Protein AF-A0A524DZX4-F1 (afdb_monomer_lite)

pLDDT: mean 97.55, std 2.89, range [77.88, 98.88]

Sequence (59 aa):
MDPETQKSIDLSKHLLKQISENNSVPRNIRRAANEAIAALEYESDSPAARAQNAIAILD

Radius of gyration: 11.43 Å; chains: 1; bounding box: 29×16×31 Å

Structure (mmCIF, N/CA/C/O back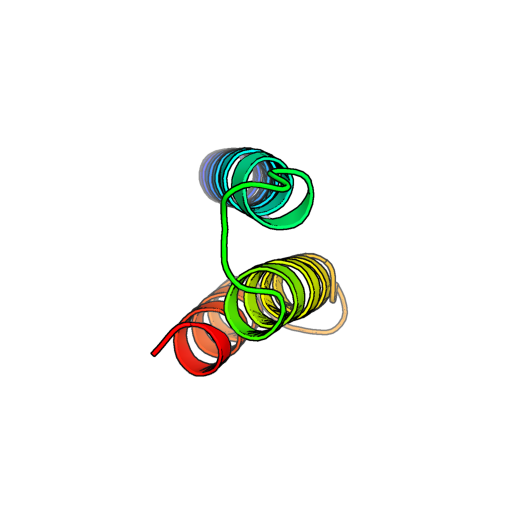bone):
data_AF-A0A524DZX4-F1
#
_entry.id   AF-A0A524DZX4-F1
#
loop_
_atom_site.group_PDB
_atom_site.id
_atom_site.type_symbol
_atom_site.label_atom_id
_atom_site.label_alt_id
_atom_site.label_comp_id
_atom_site.label_asym_id
_atom_site.label_entity_id
_atom_site.label_seq_id
_atom_site.pdbx_PDB_ins_code
_atom_site.Cartn_x
_atom_site.Cartn_y
_atom_site.Cartn_z
_atom_site.occupancy
_atom_site.B_iso_or_equiv
_atom_site.auth_seq_id
_atom_site.auth_comp_id
_atom_site.auth_asym_id
_atom_site.auth_atom_id
_atom_site.pdbx_PDB_model_num
ATOM 1 N N . MET A 1 1 ? -10.093 4.223 15.817 1.00 77.88 1 MET A N 1
ATOM 2 C CA . MET A 1 1 ? -9.480 3.019 15.219 1.00 77.88 1 MET A CA 1
ATOM 3 C C . MET A 1 1 ? -8.688 2.312 16.301 1.00 77.88 1 MET A C 1
ATOM 5 O O . MET A 1 1 ? -8.154 3.006 17.160 1.00 77.88 1 MET A O 1
ATOM 9 N N . ASP A 1 2 ? -8.669 0.983 16.328 1.00 92.94 2 ASP A N 1
ATOM 10 C CA . ASP A 1 2 ? -7.905 0.246 17.334 1.00 92.94 2 ASP A CA 1
ATOM 11 C C . ASP A 1 2 ? -6.378 0.382 17.098 1.00 92.94 2 ASP A C 1
ATOM 13 O O . ASP A 1 2 ? -5.946 0.625 15.962 1.00 92.94 2 ASP A O 1
ATOM 17 N N . PRO A 1 3 ? -5.544 0.265 18.151 1.00 95.12 3 PRO A N 1
ATOM 18 C CA . PRO A 1 3 ? -4.098 0.471 18.035 1.00 95.12 3 PRO A CA 1
ATOM 19 C C . PRO A 1 3 ? -3.384 -0.534 17.123 1.00 95.12 3 PRO A C 1
ATOM 21 O O . PRO A 1 3 ? -2.324 -0.221 16.583 1.00 95.12 3 PRO A O 1
ATOM 24 N N . GLU A 1 4 ? -3.924 -1.741 16.972 1.00 95.69 4 GLU A N 1
ATOM 25 C CA . GLU A 1 4 ? -3.331 -2.795 16.149 1.00 95.69 4 GLU A CA 1
ATOM 26 C C . GLU A 1 4 ? -3.554 -2.521 14.656 1.00 95.69 4 GLU A C 1
ATOM 28 O O . GLU A 1 4 ? -2.611 -2.595 13.863 1.00 95.69 4 GLU A O 1
ATOM 33 N N . THR A 1 5 ? -4.753 -2.075 14.284 1.00 95.88 5 THR A N 1
ATOM 34 C CA . THR A 1 5 ? -5.067 -1.615 12.929 1.00 95.88 5 THR A CA 1
ATOM 35 C C . THR A 1 5 ? -4.234 -0.395 12.552 1.00 95.88 5 THR A C 1
ATOM 37 O O . THR A 1 5 ? -3.704 -0.352 11.444 1.00 95.88 5 THR A O 1
ATOM 40 N N . GLN A 1 6 ? -4.042 0.572 13.461 1.00 96.00 6 GLN A N 1
ATOM 41 C CA . GLN A 1 6 ? -3.163 1.719 13.184 1.00 96.00 6 GLN A CA 1
ATOM 42 C C . GLN A 1 6 ? -1.733 1.263 12.882 1.00 96.00 6 GLN A C 1
ATOM 44 O O . GLN A 1 6 ? -1.178 1.635 11.852 1.00 96.00 6 GLN A O 1
ATOM 49 N N . LYS A 1 7 ? -1.163 0.396 13.731 1.00 97.75 7 LYS A N 1
ATOM 50 C CA . LYS A 1 7 ? 0.180 -0.161 13.511 1.00 97.75 7 LYS A CA 1
ATOM 51 C C . LYS A 1 7 ? 0.288 -0.902 12.181 1.00 97.75 7 LYS A C 1
ATOM 53 O O . LYS A 1 7 ? 1.299 -0.777 11.496 1.00 97.75 7 LYS A O 1
ATOM 58 N N . SER A 1 8 ? -0.747 -1.653 11.811 1.00 96.94 8 SER A N 1
ATOM 59 C CA . SER A 1 8 ? -0.787 -2.401 10.551 1.00 96.94 8 SER A CA 1
ATOM 60 C C . SER A 1 8 ? -0.829 -1.471 9.335 1.00 96.94 8 SER A C 1
ATOM 62 O O . SER A 1 8 ? -0.110 -1.698 8.359 1.00 96.94 8 SER A O 1
ATOM 64 N N . ILE A 1 9 ? -1.611 -0.389 9.404 1.00 97.38 9 ILE A N 1
ATOM 65 C CA . ILE A 1 9 ? -1.654 0.649 8.365 1.00 97.38 9 ILE A CA 1
ATOM 66 C C . ILE A 1 9 ? -0.298 1.354 8.249 1.00 97.38 9 ILE A C 1
ATOM 68 O O . ILE A 1 9 ? 0.213 1.518 7.140 1.00 97.38 9 ILE A O 1
ATOM 72 N N . ASP A 1 10 ? 0.317 1.720 9.373 1.00 98.12 10 ASP A N 1
ATOM 73 C CA . ASP A 1 10 ? 1.608 2.412 9.388 1.00 98.12 10 ASP A CA 1
ATOM 74 C C . ASP A 1 10 ? 2.728 1.538 8.812 1.00 98.12 10 ASP A C 1
ATOM 76 O O . ASP A 1 10 ? 3.523 2.004 7.991 1.00 98.12 10 ASP A O 1
ATOM 80 N N . LEU A 1 11 ? 2.757 0.252 9.179 1.00 98.44 11 LEU A N 1
ATOM 81 C CA . LEU A 1 11 ? 3.695 -0.719 8.618 1.00 98.44 11 LEU A CA 1
ATOM 82 C C . LEU A 1 11 ? 3.495 -0.879 7.105 1.00 98.44 11 LEU A C 1
ATOM 84 O O . LEU A 1 11 ? 4.465 -0.852 6.349 1.00 98.44 11 LEU A O 1
ATOM 88 N N . SER A 1 12 ? 2.244 -0.996 6.655 1.00 98.44 12 SER A N 1
ATOM 89 C CA . SER A 1 12 ? 1.916 -1.133 5.230 1.00 98.44 12 SER A CA 1
ATOM 90 C C . SER A 1 12 ? 2.380 0.088 4.435 1.00 98.44 12 SER A C 1
ATOM 92 O O . SER A 1 12 ? 3.064 -0.050 3.421 1.00 98.44 12 SER A O 1
ATOM 94 N N . LYS A 1 13 ? 2.101 1.298 4.935 1.00 98.62 13 LYS A N 1
ATOM 95 C CA . LYS A 1 13 ? 2.585 2.549 4.337 1.00 98.62 13 LYS A CA 1
ATOM 96 C C . LYS A 1 13 ? 4.109 2.614 4.277 1.00 98.62 13 LYS A C 1
ATOM 98 O O . LYS A 1 13 ? 4.652 3.069 3.273 1.00 98.62 13 LYS A O 1
ATOM 103 N N . HIS A 1 14 ? 4.801 2.170 5.327 1.00 98.75 14 HIS A N 1
ATOM 104 C CA . HIS A 1 14 ? 6.262 2.149 5.351 1.00 98.75 14 HIS A CA 1
ATOM 105 C C . HIS A 1 14 ? 6.834 1.273 4.226 1.00 98.75 14 HIS A C 1
ATOM 107 O O . HIS A 1 14 ? 7.694 1.733 3.474 1.00 98.75 14 HIS A O 1
ATOM 113 N N . LEU A 1 15 ? 6.313 0.053 4.059 1.00 98.75 15 LEU A N 1
ATOM 114 C CA . LEU A 1 15 ? 6.744 -0.868 3.001 1.00 98.75 15 LEU A CA 1
ATOM 115 C C . LEU A 1 15 ? 6.426 -0.326 1.601 1.00 98.75 15 LEU A C 1
ATOM 117 O O . LEU A 1 15 ? 7.284 -0.332 0.718 1.00 98.75 1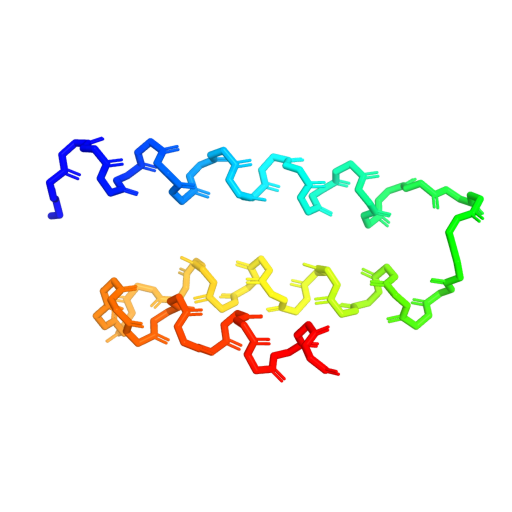5 LEU A O 1
ATOM 121 N N . LEU A 1 16 ? 5.217 0.203 1.397 1.00 98.81 16 LEU A N 1
ATOM 122 C CA . LEU A 1 16 ? 4.820 0.795 0.117 1.00 98.81 16 LEU A CA 1
ATOM 123 C C . LEU A 1 16 ? 5.697 1.997 -0.249 1.00 98.81 16 LEU A C 1
ATOM 125 O O . LEU A 1 16 ? 6.048 2.163 -1.416 1.00 98.81 16 LEU A O 1
ATOM 129 N N . LYS A 1 17 ? 6.114 2.796 0.738 1.00 98.81 17 LYS A N 1
ATOM 130 C CA . LYS A 1 17 ? 7.009 3.934 0.517 1.00 98.81 17 LYS A CA 1
ATOM 131 C C . LYS A 1 17 ? 8.409 3.492 0.093 1.00 98.81 17 LYS A C 1
ATOM 133 O O . LYS A 1 17 ? 8.974 4.063 -0.835 1.00 98.81 17 LYS A O 1
ATOM 138 N N . GLN A 1 18 ? 8.937 2.419 0.686 1.00 98.75 18 GLN A N 1
ATOM 139 C CA . GLN A 1 18 ? 10.196 1.819 0.229 1.00 98.75 18 GLN A CA 1
ATOM 140 C C . GLN A 1 18 ? 10.113 1.363 -1.235 1.00 98.75 18 GLN A C 1
ATOM 142 O O . GLN A 1 18 ? 11.065 1.543 -1.992 1.00 98.75 18 GLN A O 1
ATOM 147 N N . ILE A 1 19 ? 8.974 0.803 -1.656 1.00 98.69 19 ILE A N 1
ATOM 148 C CA . ILE A 1 19 ? 8.747 0.398 -3.050 1.00 98.69 19 ILE A CA 1
ATOM 149 C C . ILE A 1 19 ? 8.642 1.625 -3.963 1.00 98.69 19 ILE A C 1
ATOM 151 O O . ILE A 1 19 ? 9.261 1.650 -5.029 1.00 98.69 19 ILE A O 1
ATOM 155 N N . SER A 1 20 ? 7.878 2.644 -3.566 1.00 98.69 20 SER A N 1
ATOM 156 C CA . SER A 1 20 ? 7.608 3.808 -4.412 1.00 98.69 20 SER A CA 1
ATOM 157 C C . SER A 1 20 ? 8.834 4.699 -4.639 1.00 98.69 20 SER A C 1
ATOM 159 O O . SER A 1 20 ? 8.948 5.323 -5.699 1.00 98.69 20 SER A O 1
ATOM 161 N N . GLU A 1 21 ? 9.782 4.699 -3.701 1.00 98.44 21 GLU A N 1
ATOM 162 C CA . GLU A 1 21 ? 11.044 5.447 -3.773 1.00 98.44 21 GLU A CA 1
ATOM 163 C C . GLU A 1 21 ? 12.200 4.634 -4.397 1.00 98.44 21 GLU A C 1
ATOM 165 O O . GLU A 1 21 ? 13.255 5.187 -4.715 1.00 98.44 21 GLU A O 1
ATOM 170 N N . ASN A 1 22 ? 12.024 3.328 -4.633 1.00 98.44 22 ASN A N 1
ATOM 171 C CA . ASN A 1 22 ? 13.073 2.475 -5.193 1.00 98.44 22 ASN A CA 1
ATOM 172 C C . ASN A 1 22 ? 13.194 2.630 -6.720 1.00 98.44 22 ASN A C 1
ATOM 174 O O . ASN A 1 22 ? 12.419 2.059 -7.485 1.00 98.44 22 ASN A O 1
ATOM 178 N N . ASN A 1 23 ? 14.237 3.324 -7.185 1.00 97.75 23 ASN A N 1
ATOM 179 C CA . ASN A 1 23 ? 14.497 3.551 -8.616 1.00 97.75 23 ASN A CA 1
ATOM 180 C C . ASN A 1 23 ? 14.759 2.280 -9.448 1.00 97.75 23 ASN A C 1
ATOM 182 O O . ASN A 1 23 ? 14.693 2.351 -10.675 1.00 97.75 23 ASN A O 1
ATOM 186 N N . SER A 1 24 ? 15.006 1.132 -8.812 1.00 98.50 24 SER A N 1
ATOM 187 C CA . SER A 1 24 ? 15.136 -0.167 -9.491 1.00 98.50 24 SER A CA 1
ATOM 188 C C . SER A 1 24 ? 13.780 -0.837 -9.770 1.00 98.50 24 SER A C 1
ATOM 190 O O . SER A 1 24 ? 13.720 -1.803 -10.526 1.00 98.50 24 SER A O 1
ATOM 192 N N . VAL A 1 25 ? 12.683 -0.341 -9.183 1.00 98.38 25 VAL A N 1
ATOM 193 C CA . VAL A 1 25 ? 11.315 -0.841 -9.403 1.00 98.38 25 VAL A CA 1
ATOM 194 C C . VAL A 1 25 ? 10.691 -0.139 -10.619 1.00 98.38 25 VAL A C 1
ATOM 196 O O . VAL A 1 25 ? 10.798 1.084 -10.717 1.00 98.38 25 VAL A O 1
ATOM 199 N N . PRO A 1 26 ? 10.000 -0.843 -11.538 1.00 98.69 26 PRO A N 1
ATOM 200 C CA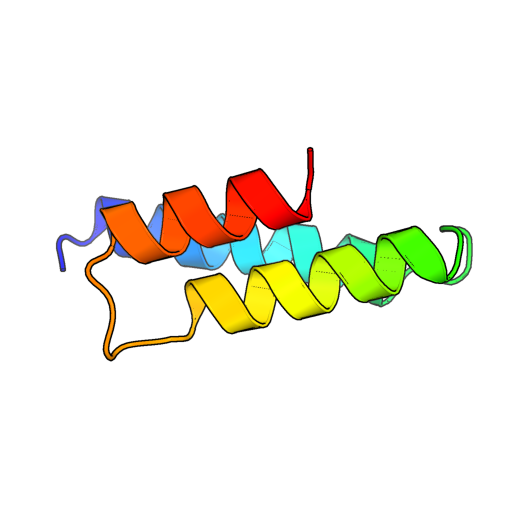 . PRO A 1 26 ? 9.277 -0.234 -12.658 1.00 98.69 26 PRO A CA 1
ATOM 201 C C . PRO A 1 26 ? 8.328 0.909 -12.255 1.00 98.69 26 PRO A C 1
ATOM 203 O O . PRO A 1 26 ? 7.629 0.839 -11.244 1.00 98.69 26 PRO A O 1
ATOM 206 N N . ARG A 1 27 ? 8.262 1.975 -13.069 1.00 98.62 27 ARG A N 1
ATOM 207 C CA . ARG A 1 27 ? 7.495 3.202 -12.758 1.00 98.62 27 ARG A CA 1
ATOM 208 C C . ARG A 1 27 ? 6.019 2.935 -12.449 1.00 98.62 27 ARG A C 1
ATOM 210 O O . ARG A 1 27 ? 5.460 3.595 -11.578 1.00 98.62 27 ARG A O 1
ATOM 217 N N . ASN A 1 28 ? 5.386 2.012 -13.170 1.00 98.44 28 ASN A N 1
ATOM 218 C CA . ASN A 1 28 ? 3.985 1.645 -12.957 1.00 98.44 28 ASN A CA 1
ATOM 219 C C . ASN A 1 28 ? 3.755 1.049 -11.560 1.00 98.44 28 ASN A C 1
ATOM 221 O O . ASN A 1 28 ? 2.785 1.427 -10.915 1.00 98.44 28 ASN A O 1
ATOM 225 N N . ILE A 1 29 ? 4.673 0.212 -11.072 1.00 98.75 29 ILE A N 1
ATOM 226 C CA . ILE A 1 29 ? 4.601 -0.385 -9.731 1.00 98.75 29 ILE A CA 1
ATOM 227 C C . ILE A 1 29 ? 4.815 0.687 -8.658 1.00 98.75 29 ILE A C 1
ATOM 229 O O . ILE A 1 29 ? 4.054 0.762 -7.698 1.00 98.75 29 ILE A O 1
ATOM 233 N N . ARG A 1 30 ? 5.789 1.591 -8.844 1.00 98.81 30 ARG A N 1
ATOM 234 C CA . ARG A 1 30 ? 5.992 2.717 -7.912 1.00 98.81 30 ARG A CA 1
ATOM 235 C C . ARG A 1 30 ? 4.766 3.628 -7.821 1.00 98.81 30 ARG A C 1
ATOM 237 O O . ARG A 1 30 ? 4.444 4.123 -6.746 1.00 98.81 30 ARG A O 1
ATOM 244 N N . ARG A 1 31 ? 4.075 3.845 -8.948 1.00 98.69 31 ARG A N 1
ATOM 245 C CA . ARG A 1 31 ? 2.813 4.596 -8.995 1.00 98.69 31 ARG A CA 1
ATOM 246 C C . ARG A 1 31 ? 1.705 3.874 -8.223 1.00 98.69 31 ARG A C 1
ATOM 248 O O . ARG A 1 31 ? 1.092 4.511 -7.377 1.00 98.69 31 ARG A O 1
ATOM 255 N N . ALA A 1 32 ? 1.504 2.577 -8.465 1.00 98.81 32 ALA A N 1
ATOM 256 C CA . ALA A 1 32 ? 0.515 1.777 -7.738 1.00 98.81 32 ALA A CA 1
ATOM 257 C C . ALA A 1 32 ? 0.770 1.802 -6.221 1.00 98.81 32 ALA A C 1
ATOM 259 O O . ALA A 1 32 ? -0.155 1.995 -5.441 1.00 98.81 32 ALA A O 1
ATOM 260 N N . ALA A 1 33 ? 2.035 1.734 -5.792 1.00 98.88 33 ALA A N 1
ATOM 261 C CA . ALA A 1 33 ? 2.387 1.856 -4.379 1.00 98.88 33 ALA A CA 1
ATOM 262 C C . ALA A 1 33 ? 1.989 3.219 -3.772 1.00 98.88 33 ALA A C 1
ATOM 264 O O . ALA A 1 33 ? 1.457 3.262 -2.665 1.00 98.88 33 ALA A O 1
ATOM 265 N N . ASN A 1 34 ? 2.188 4.330 -4.493 1.00 98.81 34 ASN A N 1
ATOM 266 C CA . ASN A 1 34 ? 1.743 5.655 -4.038 1.00 98.81 34 ASN A CA 1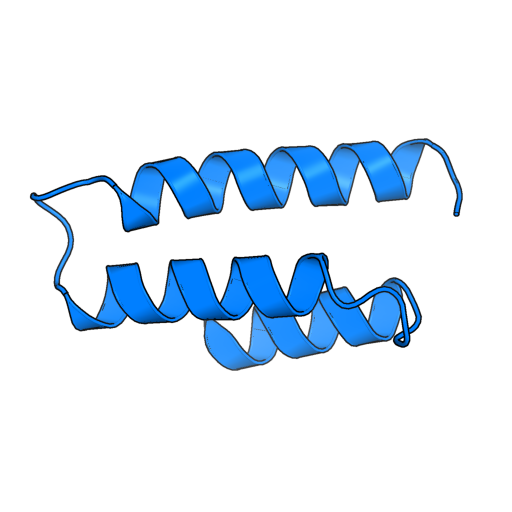
ATOM 267 C C . ASN A 1 34 ? 0.211 5.784 -3.999 1.00 98.81 34 ASN A C 1
ATOM 269 O O . ASN A 1 34 ? -0.327 6.400 -3.083 1.00 98.81 34 ASN A O 1
ATOM 273 N N . GLU A 1 35 ? -0.493 5.196 -4.966 1.00 98.81 35 GLU A N 1
ATOM 274 C CA . GLU A 1 35 ? -1.962 5.164 -4.991 1.00 98.81 35 GLU A CA 1
ATOM 275 C C . GLU A 1 35 ? -2.520 4.338 -3.819 1.00 98.81 35 GLU A C 1
ATOM 277 O O . GLU A 1 35 ? -3.446 4.781 -3.140 1.00 98.81 35 GLU A O 1
ATOM 282 N N . ALA A 1 36 ? -1.900 3.199 -3.500 1.00 98.88 36 ALA A N 1
ATOM 283 C CA . ALA A 1 36 ? -2.256 2.384 -2.341 1.00 98.88 36 ALA A CA 1
ATOM 284 C C . ALA A 1 36 ? -2.000 3.117 -1.010 1.00 98.88 36 ALA A C 1
ATOM 286 O O . ALA A 1 36 ? -2.824 3.037 -0.101 1.00 98.88 36 ALA A O 1
ATOM 287 N N . ILE A 1 37 ? -0.906 3.886 -0.894 1.00 98.81 37 ILE A N 1
ATOM 288 C CA . ILE A 1 37 ? -0.668 4.761 0.271 1.00 98.81 37 ILE A CA 1
ATOM 289 C C . ILE A 1 37 ? -1.802 5.782 0.416 1.00 98.81 37 ILE A C 1
ATOM 291 O O . ILE A 1 37 ? -2.340 5.927 1.512 1.00 98.81 37 ILE A O 1
ATOM 295 N N . ALA A 1 38 ? -2.201 6.444 -0.674 1.00 98.62 38 ALA A N 1
ATOM 296 C CA . ALA A 1 38 ? -3.285 7.424 -0.642 1.00 98.62 38 ALA A CA 1
ATOM 297 C C . ALA A 1 38 ? -4.623 6.796 -0.208 1.00 98.62 38 ALA A C 1
ATOM 299 O O . ALA A 1 38 ? -5.355 7.396 0.578 1.00 98.62 38 ALA A O 1
ATOM 300 N N . ALA A 1 39 ? -4.917 5.567 -0.647 1.00 98.62 39 ALA A N 1
ATOM 301 C CA . ALA A 1 39 ? -6.091 4.820 -0.195 1.00 98.62 39 ALA A CA 1
ATOM 302 C C . ALA A 1 39 ? -6.049 4.513 1.316 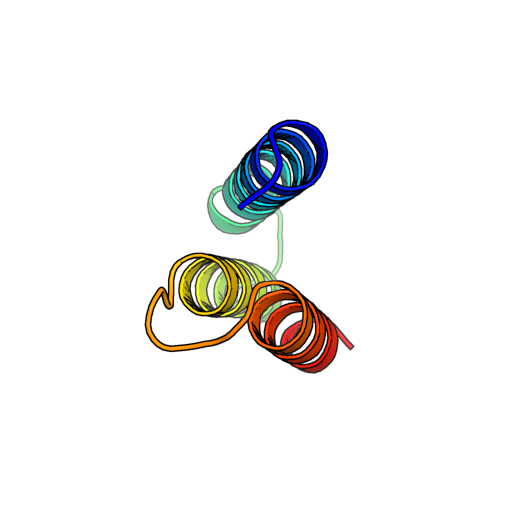1.00 98.62 39 ALA A C 1
ATOM 304 O O . ALA A 1 39 ? -7.059 4.655 2.004 1.00 98.62 39 ALA A O 1
ATOM 305 N N . LEU A 1 40 ? -4.880 4.155 1.861 1.00 98.44 40 LEU A N 1
ATOM 306 C CA . LEU A 1 40 ? -4.693 3.914 3.301 1.00 98.44 40 LEU A CA 1
ATOM 307 C C . LEU A 1 40 ? -4.830 5.188 4.157 1.00 98.44 40 LEU A C 1
ATOM 309 O O . LEU A 1 40 ? -5.201 5.108 5.331 1.00 98.44 40 LEU A O 1
ATOM 313 N N . GLU A 1 41 ? -4.552 6.357 3.583 1.00 97.44 41 GLU A N 1
ATOM 314 C CA . GLU A 1 41 ? -4.644 7.667 4.243 1.00 97.44 41 GLU A CA 1
ATOM 315 C C . GLU A 1 41 ? -6.025 8.323 4.119 1.00 97.44 41 GLU A C 1
ATOM 317 O O . GLU A 1 41 ? -6.276 9.346 4.752 1.00 97.44 41 GLU A O 1
ATOM 322 N N . TYR A 1 42 ? -6.945 7.746 3.343 1.00 97.31 42 TYR A N 1
ATOM 323 C CA . TYR A 1 42 ? -8.246 8.354 3.082 1.00 97.31 42 TYR A CA 1
ATOM 324 C C . TYR A 1 42 ? -9.212 8.196 4.268 1.00 97.31 42 TYR A C 1
ATOM 326 O O . TYR A 1 42 ? -10.065 7.315 4.291 1.00 97.31 42 TYR A O 1
ATOM 334 N N . GLU A 1 43 ? -9.085 9.060 5.278 1.00 93.69 43 GLU A N 1
ATOM 335 C CA . GLU A 1 43 ? -9.807 8.978 6.564 1.00 93.69 43 GLU A CA 1
ATOM 336 C C . GLU A 1 43 ? -11.340 9.064 6.469 1.00 93.69 43 GLU A C 1
ATOM 338 O O . GLU A 1 43 ? -12.028 8.770 7.445 1.00 93.69 43 GLU A O 1
ATOM 343 N N . SER A 1 44 ? -11.887 9.446 5.309 1.00 96.62 44 SER A N 1
ATOM 344 C CA . SER A 1 44 ? -13.337 9.396 5.068 1.00 96.62 44 SER A CA 1
ATOM 345 C C . SER A 1 44 ? -13.866 7.959 4.948 1.00 96.62 44 SER A C 1
ATOM 347 O O . SER A 1 44 ? -15.048 7.726 5.195 1.00 96.62 44 SER A O 1
ATOM 349 N N . ASP A 1 45 ? -12.997 6.996 4.623 1.00 96.88 45 ASP A N 1
ATOM 350 C CA . ASP A 1 45 ? -13.330 5.576 4.540 1.00 96.88 45 ASP A CA 1
ATOM 351 C C . ASP A 1 45 ? -13.080 4.840 5.865 1.00 96.88 45 ASP A C 1
ATOM 353 O O . ASP A 1 45 ? -12.174 5.145 6.647 1.00 96.88 45 ASP A O 1
ATOM 357 N N . SER A 1 46 ? -13.853 3.772 6.093 1.00 97.50 46 SER A N 1
ATOM 358 C CA . SER A 1 46 ? -13.584 2.847 7.200 1.00 97.50 46 SER A CA 1
ATOM 359 C C . SER A 1 46 ? -12.212 2.163 7.036 1.00 97.50 46 SER A C 1
ATOM 361 O O . SER A 1 46 ? -11.738 1.993 5.911 1.00 97.50 46 SER A O 1
ATOM 363 N N . PRO A 1 47 ? -11.559 1.688 8.116 1.00 96.81 47 PRO A N 1
ATOM 364 C CA . PRO A 1 47 ? -10.293 0.957 8.006 1.00 96.81 47 PRO A CA 1
ATOM 365 C C . PRO A 1 47 ? -10.341 -0.237 7.044 1.00 96.81 47 PRO A C 1
ATOM 367 O O . PRO A 1 47 ? -9.406 -0.431 6.273 1.00 96.81 47 PRO A O 1
ATOM 370 N N . ALA A 1 48 ? -11.446 -0.985 7.043 1.00 96.88 48 ALA A N 1
ATOM 371 C CA . ALA A 1 48 ? -11.642 -2.109 6.133 1.00 96.88 48 ALA A CA 1
ATOM 372 C C . ALA A 1 48 ? -11.759 -1.658 4.668 1.00 96.88 48 ALA A C 1
ATOM 374 O O . ALA A 1 48 ? -11.139 -2.261 3.797 1.00 96.88 48 ALA A O 1
ATOM 375 N N . ALA A 1 49 ? -12.496 -0.574 4.401 1.00 98.25 49 ALA A N 1
ATOM 376 C CA . ALA A 1 49 ? -12.630 -0.019 3.053 1.00 98.25 49 ALA A CA 1
ATOM 377 C C . ALA A 1 49 ? -11.287 0.503 2.518 1.00 98.25 49 ALA A C 1
ATOM 379 O O . ALA A 1 49 ? -10.909 0.179 1.396 1.00 98.25 49 ALA A O 1
ATOM 380 N N . ARG A 1 50 ? -10.509 1.209 3.348 1.00 98.25 50 ARG A N 1
ATOM 381 C CA . ARG A 1 50 ? -9.151 1.656 2.994 1.00 98.25 50 ARG A CA 1
ATOM 382 C C . ARG A 1 50 ? -8.233 0.488 2.636 1.00 98.25 50 ARG A C 1
ATOM 384 O O . ARG A 1 50 ? -7.529 0.550 1.632 1.00 98.25 50 ARG A O 1
ATOM 391 N N . ALA A 1 51 ? -8.268 -0.587 3.425 1.00 98.06 51 ALA A N 1
ATOM 392 C CA . ALA A 1 51 ? -7.497 -1.796 3.147 1.00 98.06 51 ALA A CA 1
ATOM 393 C C . ALA A 1 51 ? -7.942 -2.474 1.840 1.00 98.06 51 ALA A C 1
ATOM 395 O O . ALA A 1 51 ? -7.098 -2.812 1.016 1.00 98.06 51 ALA A O 1
ATOM 396 N N . GLN A 1 52 ? -9.252 -2.618 1.615 1.00 98.50 52 GLN A N 1
ATOM 397 C CA . GLN A 1 52 ? -9.798 -3.185 0.380 1.00 98.50 52 GLN A CA 1
ATOM 398 C C . GLN A 1 52 ? -9.390 -2.365 -0.853 1.00 98.50 52 GLN A C 1
ATOM 400 O O . GLN A 1 52 ? -8.970 -2.936 -1.855 1.00 98.50 52 GLN A O 1
ATOM 405 N N . ASN A 1 53 ? -9.469 -1.035 -0.769 1.00 98.56 53 ASN A N 1
ATOM 406 C CA . ASN A 1 53 ? -9.066 -0.136 -1.848 1.00 98.56 53 ASN A CA 1
ATOM 407 C C . ASN A 1 53 ? -7.564 -0.254 -2.141 1.00 98.56 53 ASN A C 1
ATOM 409 O O . ASN A 1 53 ? -7.173 -0.330 -3.301 1.00 98.56 53 ASN A O 1
ATOM 413 N N . ALA A 1 54 ? -6.722 -0.324 -1.104 1.00 98.69 54 ALA A N 1
ATOM 414 C CA . ALA A 1 54 ? -5.286 -0.532 -1.270 1.00 98.69 54 ALA A CA 1
ATOM 415 C C . ALA A 1 54 ? -4.960 -1.893 -1.911 1.00 98.69 54 ALA A C 1
ATOM 417 O O . ALA A 1 54 ? -4.107 -1.946 -2.790 1.00 98.69 54 ALA A O 1
ATOM 418 N N . ILE A 1 55 ? -5.654 -2.970 -1.523 1.00 98.50 55 ILE A N 1
ATOM 419 C CA . ILE A 1 55 ? -5.501 -4.301 -2.138 1.00 98.50 55 ILE A CA 1
ATOM 420 C C . ILE A 1 55 ? -5.884 -4.251 -3.621 1.00 98.50 55 ILE A C 1
ATOM 422 O O . ILE A 1 55 ? -5.095 -4.662 -4.461 1.00 98.50 55 ILE A O 1
ATOM 426 N N . ALA A 1 56 ? -7.030 -3.655 -3.958 1.00 98.62 56 ALA A N 1
ATOM 427 C CA . ALA A 1 56 ? -7.502 -3.556 -5.341 1.00 98.62 56 ALA A CA 1
ATOM 428 C C . ALA A 1 56 ? -6.579 -2.738 -6.266 1.00 98.62 56 ALA A C 1
ATOM 430 O O . ALA A 1 56 ? -6.632 -2.900 -7.480 1.00 98.62 56 ALA A O 1
ATOM 431 N N . ILE A 1 57 ? -5.760 -1.837 -5.714 1.00 98.62 57 ILE A N 1
ATOM 432 C CA . ILE A 1 57 ? -4.743 -1.083 -6.466 1.00 98.62 57 ILE A CA 1
ATOM 433 C C . ILE A 1 57 ? -3.489 -1.936 -6.737 1.00 98.62 57 ILE A C 1
ATOM 435 O O . ILE A 1 57 ? -2.749 -1.651 -7.682 1.00 98.62 57 IL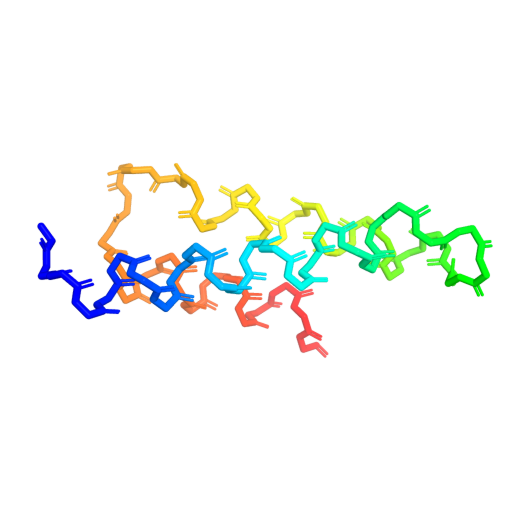E A O 1
ATOM 439 N N . LEU A 1 58 ? -3.216 -2.930 -5.885 1.00 98.25 58 LEU A N 1
ATOM 440 C CA . LEU A 1 58 ? -2.005 -3.754 -5.920 1.00 98.25 58 LEU A CA 1
ATOM 441 C C . LEU A 1 58 ? -2.184 -5.098 -6.645 1.00 98.25 58 LEU A C 1
ATOM 443 O O . LEU A 1 58 ? -1.173 -5.642 -7.095 1.00 98.25 58 LEU A O 1
ATOM 447 N N . ASP A 1 59 ? -3.415 -5.608 -6.740 1.00 95.12 59 ASP A N 1
ATOM 448 C CA . ASP A 1 59 ? -3.794 -6.771 -7.565 1.00 95.12 59 ASP A CA 1
ATOM 449 C C . ASP A 1 59 ? -3.674 -6.482 -9.077 1.00 95.12 59 ASP A C 1
ATOM 451 O O . ASP A 1 59 ? -3.193 -7.380 -9.812 1.00 95.12 59 ASP A O 1
#

Secondary structure (DSSP, 8-state):
--HHHHHHHHHHHHHHHHHHH-TTS-HHHHHHHHHHHHHHH-TTS-HHHHHHHHHHHH-

Foldseek 3Di:
DDPVLVVVLVVLLVVLCVQLPDPVHDNLSSVLSVQLNVLSVPVVDDSVRSNVSSVVSND